Protein AF-A0A6I0DS03-F1 (afdb_monomer)

Foldseek 3Di:
DQAQPDDDDDPCNVVSHCRSVVVVLVVQLVVVVVVVDDSVVSVVVVVVVVVVVVVVVVVPDPDD

Nearest PDB structures (foldseek):
  5dkg-assembly1_B  TM=5.158E-01  e=7.657E+00  Homo sapiens

Solvent-accessible surface area (backbone atoms only — not comparable to full-atom values): 3831 Å² total; per-residue (Å²): 132,72,39,61,93,62,88,76,93,54,96,62,40,68,55,32,41,49,57,36,47,47,62,56,51,52,53,52,40,52,56,43,36,76,72,72,44,52,65,68,58,48,53,52,51,52,49,54,53,49,53,55,50,49,54,53,57,58,70,71,48,78,88,127

Radius of gyration: 15.06 Å; Cα contacts (8 Å, |Δi|>4): 25; chains: 1; bounding box: 39×25×35 Å

pLDDT: mean 87.26, std 12.08, range [52.34, 98.31]

Sequence (64 aa):
MFGPKRDGGYPGREIDCQESISARLVELIDIATNAGWTALEVTRAIRNLSDDLLLGLENELPEN

Organism: Brucella anthropi (NCBI:txid529)

Secondary structure (DSSP, 8-state):
--S-SSSS--TTHHHHHHHHHHHHHHHHHHHHHHTT--HHHHHHHHHHHHHHHHHHHHHTS---

Mean predicted aligned error: 6.27 Å

Structure (mmCIF, N/CA/C/O backbone):
data_AF-A0A6I0DS03-F1
#
_entry.id   AF-A0A6I0DS03-F1
#
loop_
_atom_site.group_PDB
_atom_site.id
_atom_site.type_symbol
_atom_site.label_atom_id
_atom_site.label_alt_id
_atom_site.label_comp_id
_atom_site.label_asym_id
_atom_site.label_entity_id
_atom_site.label_seq_id
_atom_site.pdbx_PDB_ins_code
_atom_site.Cartn_x
_atom_site.Cartn_y
_atom_site.Cartn_z
_atom_site.occupancy
_atom_site.B_iso_or_equiv
_atom_site.auth_seq_id
_atom_site.auth_comp_id
_atom_site.auth_asym_id
_atom_site.auth_atom_id
_atom_site.pdbx_PDB_model_num
ATOM 1 N N . MET A 1 1 ? -5.675 5.836 -17.949 1.00 52.34 1 MET A N 1
ATOM 2 C CA . MET A 1 1 ? -4.853 4.638 -17.693 1.00 52.34 1 MET A CA 1
ATOM 3 C C . MET A 1 1 ? -3.707 5.100 -16.819 1.00 52.34 1 MET A C 1
ATOM 5 O O . MET A 1 1 ? -2.918 5.906 -17.290 1.00 52.34 1 MET A O 1
ATOM 9 N N . PHE A 1 2 ? -3.701 4.723 -15.542 1.00 65.12 2 PHE A N 1
ATOM 10 C CA . PHE A 1 2 ? -2.616 5.086 -14.634 1.00 65.12 2 PHE A CA 1
ATOM 11 C C . PHE A 1 2 ? -1.564 3.984 -14.744 1.00 65.12 2 PHE A C 1
ATOM 13 O O . PHE A 1 2 ? -1.874 2.825 -14.478 1.00 65.12 2 PHE A O 1
ATOM 20 N N . GLY A 1 3 ? -0.377 4.314 -15.239 1.00 67.94 3 GLY A N 1
ATOM 21 C CA . GLY A 1 3 ? 0.697 3.354 -15.485 1.00 67.94 3 GLY A CA 1
ATOM 22 C C . GLY A 1 3 ? 1.732 3.908 -16.461 1.00 67.94 3 GLY A C 1
ATOM 23 O O . GLY A 1 3 ? 1.495 4.955 -17.074 1.00 67.94 3 GLY A O 1
ATOM 24 N N . PRO A 1 4 ? 2.875 3.222 -16.624 1.00 76.56 4 PRO A N 1
ATOM 25 C CA . PRO A 1 4 ? 3.914 3.655 -17.544 1.00 76.56 4 PRO A CA 1
ATOM 26 C C . PRO A 1 4 ? 3.351 3.800 -18.963 1.00 76.56 4 PRO A C 1
ATOM 28 O O . PRO A 1 4 ? 2.687 2.910 -19.490 1.00 76.56 4 PRO A O 1
ATOM 31 N N . LYS A 1 5 ? 3.624 4.946 -19.587 1.00 80.94 5 LYS A N 1
ATOM 32 C CA . LYS A 1 5 ? 3.104 5.330 -20.908 1.00 80.94 5 LYS A CA 1
ATOM 33 C C . LYS A 1 5 ? 3.754 4.556 -22.057 1.00 80.94 5 LYS A C 1
ATOM 35 O O . LYS A 1 5 ? 3.210 4.538 -23.157 1.00 80.94 5 LYS A O 1
ATOM 40 N N . ARG A 1 6 ? 4.936 3.978 -21.826 1.00 78.94 6 ARG A N 1
ATOM 41 C CA . ARG A 1 6 ? 5.700 3.171 -22.788 1.00 78.94 6 ARG A CA 1
ATOM 42 C C . ARG A 1 6 ? 6.748 2.309 -22.090 1.00 78.94 6 ARG A C 1
ATOM 44 O O . ARG A 1 6 ? 7.171 2.623 -20.975 1.00 78.94 6 ARG A O 1
ATOM 51 N N . ASP A 1 7 ? 7.187 1.267 -22.785 1.00 77.19 7 ASP A N 1
ATOM 52 C CA . ASP A 1 7 ? 8.306 0.425 -22.364 1.00 77.19 7 ASP A CA 1
ATOM 53 C C . ASP A 1 7 ? 9.643 1.183 -22.412 1.00 77.19 7 ASP A C 1
ATOM 55 O O . ASP A 1 7 ? 9.809 2.159 -23.151 1.00 77.19 7 ASP A O 1
ATOM 59 N N . GLY A 1 8 ? 10.613 0.716 -21.621 1.00 79.12 8 GLY A N 1
ATOM 60 C CA . GLY A 1 8 ? 11.952 1.306 -21.529 1.00 79.12 8 GLY A CA 1
ATOM 61 C C . GLY A 1 8 ? 12.035 2.561 -20.653 1.00 79.12 8 GLY A C 1
ATOM 62 O O . GLY A 1 8 ? 11.065 2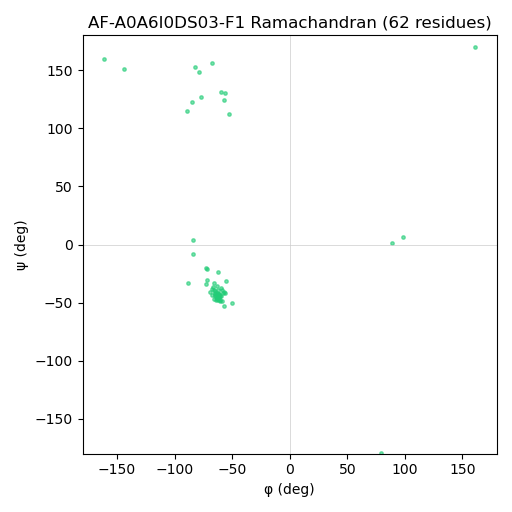.990 -20.030 1.00 79.12 8 GLY A O 1
ATOM 63 N N . GLY A 1 9 ? 13.233 3.141 -20.560 1.00 83.06 9 GLY A N 1
ATOM 64 C CA . GLY A 1 9 ? 13.481 4.340 -19.759 1.00 83.06 9 GLY A CA 1
ATOM 65 C C . GLY A 1 9 ? 12.968 5.606 -20.446 1.00 83.06 9 GLY A C 1
ATOM 66 O O . GLY A 1 9 ? 13.335 5.893 -21.583 1.00 83.06 9 GLY A O 1
ATOM 67 N N . TYR A 1 10 ? 12.152 6.397 -19.747 1.00 86.25 10 TYR A N 1
ATOM 68 C CA . TYR A 1 10 ? 11.810 7.756 -20.163 1.00 86.25 10 TYR A CA 1
ATOM 69 C C . TYR A 1 10 ? 11.681 8.689 -18.948 1.00 86.25 10 TYR A C 1
ATOM 71 O O . TYR A 1 10 ? 11.320 8.224 -17.862 1.00 86.25 10 TYR A O 1
ATOM 79 N N . PRO A 1 11 ? 11.954 10.001 -19.108 1.00 86.19 11 PRO A N 1
ATOM 80 C CA . PRO A 1 11 ? 11.792 10.964 -18.023 1.00 86.19 11 PRO A CA 1
ATOM 81 C C . PRO A 1 11 ? 10.359 10.950 -17.477 1.00 86.19 11 PRO A C 1
ATOM 83 O O . PRO A 1 11 ? 9.409 11.118 -18.239 1.00 86.19 11 PRO A O 1
ATOM 86 N N . GLY A 1 12 ? 10.207 10.732 -16.170 1.00 85.00 12 GLY A N 1
ATOM 87 C CA . GLY A 1 12 ? 8.900 10.668 -15.507 1.00 85.00 12 GLY A CA 1
ATOM 88 C C . GLY A 1 12 ? 8.249 9.282 -15.460 1.00 85.00 12 GLY A C 1
ATOM 89 O O . GLY A 1 12 ? 7.171 9.159 -14.891 1.00 85.00 12 GLY A O 1
ATOM 90 N N . ARG A 1 13 ? 8.892 8.224 -15.980 1.00 87.62 13 ARG A N 1
ATOM 91 C CA . ARG A 1 13 ? 8.370 6.849 -15.863 1.00 87.62 13 ARG A CA 1
ATOM 92 C C . ARG A 1 13 ? 8.136 6.426 -14.419 1.00 87.62 13 ARG A C 1
ATOM 94 O O . ARG A 1 13 ? 7.138 5.785 -14.125 1.00 87.62 13 ARG A O 1
ATOM 101 N N . GLU A 1 14 ? 9.066 6.770 -13.536 1.00 85.62 14 GLU A N 1
ATOM 102 C CA . GLU A 1 14 ? 8.951 6.461 -12.114 1.00 85.62 14 GLU A CA 1
ATOM 103 C C . GLU A 1 14 ? 7.704 7.112 -11.501 1.00 85.62 14 GLU A C 1
ATOM 105 O O . GLU A 1 14 ? 6.936 6.434 -10.827 1.00 85.62 14 GLU A O 1
ATOM 110 N N . ILE A 1 15 ? 7.454 8.384 -11.825 1.00 87.75 15 ILE A N 1
ATOM 111 C CA . ILE A 1 15 ? 6.266 9.123 -11.380 1.00 87.75 15 ILE A CA 1
ATOM 112 C C . ILE A 1 15 ? 4.995 8.463 -11.926 1.00 87.75 15 ILE A C 1
ATOM 114 O O . ILE A 1 15 ? 4.091 8.172 -11.152 1.00 87.75 15 ILE A O 1
ATOM 118 N N . ASP A 1 16 ? 4.949 8.135 -13.222 1.00 86.19 16 ASP A N 1
ATOM 119 C CA . ASP A 1 16 ? 3.795 7.458 -13.834 1.00 86.19 16 ASP A CA 1
ATOM 120 C C . ASP A 1 16 ? 3.498 6.098 -13.157 1.00 86.19 16 ASP A C 1
ATOM 122 O O . ASP A 1 16 ? 2.338 5.730 -12.948 1.00 86.19 16 ASP A O 1
ATOM 126 N N . CYS A 1 17 ? 4.539 5.341 -12.789 1.00 85.81 17 CYS A N 1
ATOM 127 C CA . CYS A 1 17 ? 4.393 4.101 -12.028 1.00 85.81 17 CYS A CA 1
ATOM 128 C C . CYS A 1 17 ? 3.857 4.366 -10.612 1.00 85.81 17 CYS A C 1
ATOM 130 O O . CYS A 1 17 ? 2.919 3.694 -10.181 1.00 85.81 17 CYS A O 1
ATOM 132 N N . GLN A 1 18 ? 4.408 5.347 -9.897 1.00 88.38 18 GLN A N 1
ATOM 133 C CA . GLN A 1 18 ? 3.970 5.690 -8.542 1.00 88.38 18 GLN A CA 1
ATOM 134 C C . GLN A 1 18 ? 2.518 6.185 -8.517 1.00 88.38 18 GLN A C 1
ATOM 136 O O . GLN A 1 18 ? 1.734 5.724 -7.690 1.00 88.38 18 GLN A O 1
ATOM 141 N N . GLU A 1 19 ? 2.119 7.045 -9.457 1.00 87.19 19 GLU A N 1
ATOM 142 C CA . GLU A 1 19 ? 0.737 7.527 -9.593 1.00 87.19 19 GLU A CA 1
ATOM 143 C C . GLU A 1 19 ? -0.249 6.376 -9.832 1.00 87.19 19 GLU A C 1
ATOM 145 O O . GLU A 1 19 ? -1.351 6.369 -9.282 1.00 87.19 19 GLU A O 1
ATOM 150 N N . SER A 1 20 ? 0.154 5.359 -10.600 1.00 84.38 20 SER A N 1
ATOM 151 C CA . SER A 1 20 ? -0.684 4.180 -10.849 1.00 84.38 20 SER A CA 1
ATOM 152 C C . SER A 1 20 ? -0.961 3.330 -9.622 1.00 84.38 20 SER A C 1
ATOM 154 O O . SER A 1 20 ? -2.045 2.756 -9.488 1.00 84.38 20 SER A O 1
ATOM 156 N N . ILE A 1 21 ? 0.008 3.268 -8.717 1.00 87.88 21 ILE A N 1
ATOM 157 C CA . ILE A 1 21 ? -0.077 2.475 -7.496 1.00 87.88 21 ILE A CA 1
ATOM 158 C C . ILE A 1 21 ? -0.726 3.300 -6.381 1.00 87.88 21 ILE A C 1
ATOM 160 O O . ILE A 1 21 ? -1.484 2.751 -5.588 1.00 87.88 21 ILE A O 1
ATOM 164 N N . SER A 1 22 ? -0.510 4.61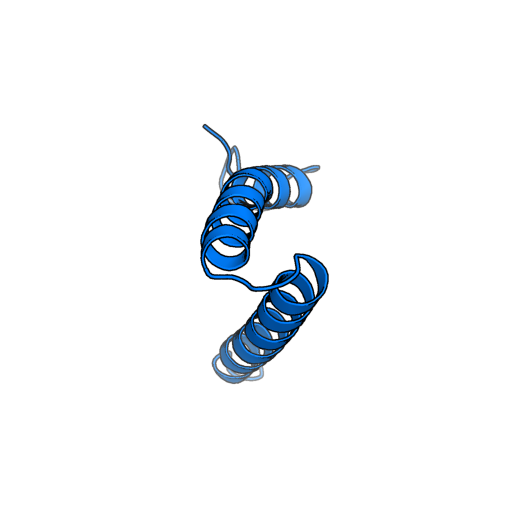7 -6.365 1.00 89.44 22 SER A N 1
ATOM 165 C CA . SER A 1 22 ? -1.033 5.566 -5.377 1.00 89.44 22 SER A CA 1
ATOM 166 C C . SER A 1 22 ? -2.539 5.424 -5.147 1.00 89.44 22 SER A C 1
ATOM 168 O O . SER A 1 22 ? -2.959 5.275 -4.002 1.00 89.44 22 SER A O 1
ATOM 170 N N . ALA A 1 23 ? -3.351 5.413 -6.209 1.00 85.38 23 ALA A N 1
ATOM 171 C CA . ALA A 1 23 ? -4.804 5.300 -6.063 1.00 85.38 23 ALA A CA 1
ATOM 172 C C . ALA A 1 23 ? -5.210 3.983 -5.376 1.00 85.38 23 ALA A C 1
ATOM 174 O O . ALA A 1 23 ? -6.031 3.976 -4.463 1.00 85.38 23 ALA A O 1
ATOM 175 N N . ARG A 1 24 ? -4.565 2.875 -5.755 1.00 90.31 24 ARG A N 1
ATOM 176 C CA . ARG A 1 24 ? -4.836 1.544 -5.187 1.00 90.31 24 ARG A CA 1
ATOM 177 C C . ARG A 1 24 ? -4.320 1.413 -3.758 1.00 90.31 24 ARG A C 1
ATOM 179 O O . ARG A 1 24 ? -4.891 0.686 -2.953 1.00 90.31 24 ARG A O 1
ATOM 186 N N . LEU A 1 25 ? -3.239 2.119 -3.440 1.00 94.00 25 LEU A N 1
ATOM 187 C CA . LEU A 1 25 ? -2.691 2.179 -2.095 1.00 94.00 25 LEU A CA 1
ATOM 188 C C . LEU A 1 25 ? -3.672 2.859 -1.132 1.00 94.00 25 LEU A C 1
ATOM 190 O O . LEU A 1 25 ? -3.863 2.368 -0.023 1.00 94.00 25 LEU A O 1
ATOM 194 N N . VAL A 1 26 ? -4.329 3.940 -1.564 1.00 93.88 26 VAL A N 1
ATOM 195 C CA . VAL A 1 26 ? -5.382 4.597 -0.773 1.00 93.88 26 VAL A CA 1
ATOM 196 C C . VAL A 1 26 ? -6.565 3.654 -0.555 1.00 93.88 26 VAL A C 1
ATOM 198 O O . VAL A 1 26 ? -6.988 3.484 0.583 1.00 93.88 26 VAL 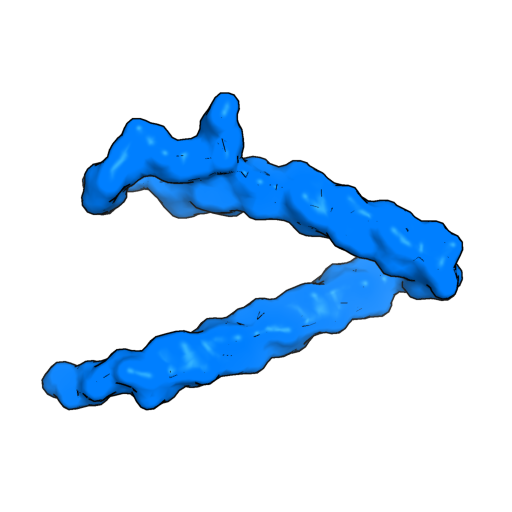A O 1
ATOM 201 N N . GLU A 1 27 ? -7.028 2.959 -1.599 1.00 94.69 27 GLU A N 1
ATOM 202 C CA . GLU A 1 27 ? -8.103 1.960 -1.471 1.00 94.69 27 GLU A CA 1
ATOM 203 C C . GLU A 1 27 ? -7.754 0.860 -0.452 1.00 94.69 27 GLU A C 1
ATOM 205 O O . GLU A 1 27 ? -8.590 0.464 0.360 1.00 94.69 27 GLU A O 1
ATOM 210 N N . LEU A 1 28 ? -6.505 0.382 -0.450 1.00 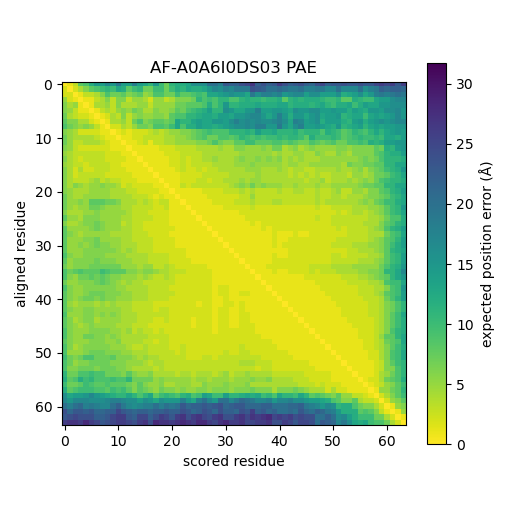95.38 28 LEU A N 1
ATOM 211 C CA . LEU A 1 28 ? -6.037 -0.621 0.507 1.00 95.38 28 LEU A CA 1
ATOM 212 C C . LEU A 1 28 ? -6.030 -0.089 1.949 1.00 95.38 28 LEU A C 1
ATOM 214 O O . LEU A 1 28 ? -6.405 -0.812 2.877 1.00 95.38 28 LEU A O 1
ATOM 218 N N . ILE A 1 29 ? -5.632 1.172 2.138 1.00 96.75 29 ILE A N 1
ATOM 219 C CA . ILE A 1 29 ? -5.681 1.845 3.440 1.00 96.75 29 ILE A CA 1
ATOM 220 C C . ILE A 1 29 ? -7.130 1.977 3.919 1.00 96.75 29 ILE A C 1
ATOM 222 O O . ILE A 1 29 ? -7.419 1.657 5.074 1.00 96.75 29 ILE A O 1
ATOM 226 N N . ASP A 1 30 ? -8.057 2.364 3.047 1.00 97.56 30 ASP A N 1
ATOM 227 C CA . ASP A 1 30 ? -9.478 2.488 3.384 1.00 97.56 30 ASP A CA 1
ATOM 228 C C . ASP A 1 30 ? -10.091 1.137 3.784 1.00 97.56 30 ASP A C 1
ATOM 230 O O . ASP A 1 30 ? -10.825 1.040 4.768 1.00 97.56 30 ASP A O 1
ATOM 234 N N . ILE A 1 31 ? -9.758 0.056 3.076 1.00 97.62 31 ILE A N 1
ATOM 235 C CA . ILE A 1 31 ? -10.223 -1.298 3.420 1.00 97.62 31 ILE A CA 1
ATOM 236 C C . ILE A 1 31 ? -9.749 -1.702 4.821 1.00 97.62 31 ILE A C 1
ATOM 238 O O . ILE A 1 31 ? -10.546 -2.169 5.636 1.00 97.62 31 ILE A O 1
ATOM 242 N N . ALA A 1 32 ? -8.463 -1.520 5.120 1.00 97.62 32 ALA A N 1
ATOM 243 C CA . ALA A 1 32 ? -7.899 -1.943 6.397 1.00 97.62 32 ALA A CA 1
ATOM 244 C C . ALA A 1 32 ? -8.352 -1.052 7.566 1.00 97.62 32 ALA A C 1
ATOM 246 O O . ALA A 1 32 ? -8.600 -1.548 8.667 1.00 97.62 32 ALA A O 1
ATOM 247 N N . THR A 1 33 ? -8.541 0.248 7.331 1.00 97.81 33 THR A N 1
ATOM 248 C CA . THR A 1 33 ? -9.091 1.154 8.349 1.00 97.81 33 THR A CA 1
ATOM 249 C C . THR A 1 33 ? -10.552 0.848 8.668 1.00 97.81 33 THR A C 1
ATOM 251 O O . THR A 1 33 ? -10.922 0.820 9.842 1.00 97.81 33 THR A O 1
ATOM 254 N N . ASN A 1 34 ? -11.362 0.481 7.669 1.00 98.06 34 ASN A N 1
ATOM 255 C CA . ASN A 1 34 ? -12.721 -0.032 7.887 1.00 98.06 34 ASN A CA 1
ATOM 256 C C . ASN A 1 34 ? -12.750 -1.351 8.682 1.00 98.06 34 ASN A C 1
ATOM 258 O O . ASN A 1 34 ? -13.745 -1.649 9.341 1.00 98.06 34 ASN A O 1
ATOM 262 N N . ALA A 1 35 ? -11.661 -2.123 8.666 1.00 97.50 35 ALA A N 1
ATOM 263 C CA . ALA A 1 35 ? -11.482 -3.316 9.495 1.00 97.50 35 ALA A CA 1
ATOM 264 C C . ALA A 1 35 ? -10.965 -3.011 10.919 1.00 97.50 35 ALA A C 1
ATOM 266 O O . ALA A 1 35 ? -10.713 -3.936 11.692 1.00 97.50 35 ALA A O 1
ATOM 267 N N . GLY A 1 36 ? -10.813 -1.733 11.281 1.00 98.06 36 GLY A N 1
ATOM 268 C CA . GLY A 1 36 ? -10.440 -1.281 12.624 1.00 98.06 36 GLY A CA 1
ATOM 269 C C . GLY A 1 36 ? -8.961 -0.948 12.816 1.00 98.06 36 GLY A C 1
ATOM 270 O O . GLY A 1 36 ? -8.555 -0.668 13.942 1.00 98.06 36 GLY A O 1
ATOM 271 N N . TRP A 1 37 ? -8.151 -0.965 11.756 1.00 98.31 37 TRP A N 1
ATOM 272 C CA . TRP A 1 37 ? -6.743 -0.572 11.836 1.00 98.31 37 TRP A CA 1
ATOM 273 C C . TRP A 1 37 ? -6.613 0.951 11.759 1.00 98.31 37 TRP A C 1
ATOM 275 O O . TRP A 1 37 ? -7.419 1.641 11.137 1.00 98.31 37 TRP A O 1
ATOM 285 N N . THR A 1 38 ? -5.562 1.513 12.338 1.00 98.12 38 THR A N 1
ATOM 286 C CA . THR A 1 38 ? -5.201 2.911 12.086 1.00 98.12 38 THR A CA 1
ATOM 287 C C . THR A 1 38 ? -4.471 3.036 10.750 1.00 98.12 38 THR A C 1
ATOM 289 O O . THR A 1 38 ? -3.697 2.161 10.363 1.00 98.12 38 THR A O 1
ATOM 292 N N . ALA A 1 39 ? -4.627 4.168 10.057 1.00 96.00 39 ALA A N 1
ATOM 293 C CA . ALA A 1 39 ? -3.896 4.420 8.809 1.00 96.00 39 ALA A CA 1
ATOM 294 C C . ALA A 1 39 ? -2.365 4.293 8.981 1.00 96.00 39 ALA A C 1
ATOM 296 O O . ALA A 1 39 ? -1.664 3.855 8.067 1.00 96.00 39 ALA A O 1
ATOM 297 N N . LEU A 1 40 ? -1.842 4.623 10.170 1.00 96.94 40 LEU A N 1
ATOM 298 C CA . LEU A 1 40 ? -0.425 4.472 10.505 1.00 96.94 40 LEU A CA 1
ATOM 299 C C . LEU A 1 40 ? 0.009 3.001 10.588 1.00 96.94 40 LEU A C 1
ATOM 301 O O . LEU A 1 40 ? 1.080 2.665 10.085 1.00 96.94 40 LEU A O 1
ATOM 305 N N . GLU A 1 41 ? -0.791 2.129 11.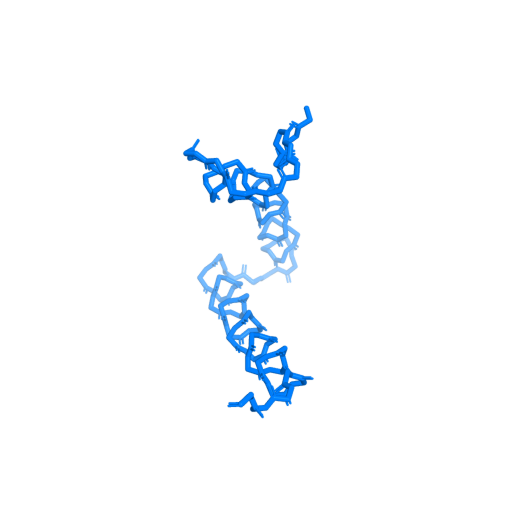207 1.00 97.81 41 GLU A N 1
ATOM 306 C CA . GLU A 1 41 ? -0.520 0.683 11.255 1.00 97.81 41 GLU A CA 1
ATOM 307 C C . GLU A 1 41 ? -0.501 0.083 9.853 1.00 97.81 41 GLU A C 1
ATOM 309 O O . GLU A 1 41 ? 0.433 -0.637 9.506 1.00 97.81 41 GLU A O 1
ATOM 314 N N . VAL A 1 42 ? -1.478 0.449 9.023 1.00 97.75 42 VAL A N 1
ATOM 315 C CA . VAL A 1 42 ? -1.574 -0.042 7.644 1.00 97.75 42 VAL A CA 1
ATOM 316 C C . VAL A 1 42 ? -0.379 0.420 6.815 1.00 97.75 42 VAL A C 1
ATOM 318 O O . VAL A 1 42 ? 0.276 -0.392 6.167 1.00 97.75 42 VAL A O 1
ATOM 321 N N . THR A 1 43 ? -0.029 1.706 6.888 1.00 96.38 43 THR A N 1
ATOM 322 C CA . THR A 1 43 ? 1.115 2.258 6.142 1.00 96.38 43 THR A CA 1
ATOM 323 C C . THR A 1 43 ? 2.433 1.601 6.566 1.00 96.38 43 THR A C 1
ATOM 325 O O . THR A 1 43 ? 3.274 1.295 5.721 1.00 96.38 43 THR A O 1
ATOM 328 N N . ARG A 1 44 ? 2.618 1.332 7.867 1.00 97.75 44 ARG A N 1
ATOM 329 C CA . ARG A 1 44 ? 3.791 0.600 8.376 1.00 97.75 44 ARG A CA 1
ATOM 330 C C . ARG A 1 44 ? 3.836 -0.838 7.870 1.00 97.75 44 ARG A C 1
ATOM 332 O O . ARG A 1 44 ? 4.897 -1.284 7.450 1.00 97.75 44 ARG A O 1
ATOM 339 N N . ALA A 1 45 ? 2.707 -1.542 7.886 1.00 97.19 45 ALA A N 1
ATOM 340 C CA . ALA A 1 45 ? 2.629 -2.908 7.379 1.00 97.19 45 ALA A CA 1
ATOM 341 C C . ALA A 1 45 ? 2.969 -2.970 5.883 1.00 97.19 45 ALA A C 1
ATOM 343 O O . ALA A 1 45 ? 3.779 -3.796 5.475 1.00 97.19 45 ALA A O 1
ATOM 344 N N . ILE A 1 46 ? 2.421 -2.054 5.080 1.00 96.06 46 ILE A N 1
ATOM 345 C CA . ILE A 1 46 ? 2.690 -1.986 3.637 1.00 96.06 46 ILE A CA 1
ATOM 346 C C . ILE A 1 46 ? 4.165 -1.712 3.356 1.00 96.06 46 ILE A C 1
ATOM 348 O O . ILE A 1 46 ? 4.738 -2.357 2.480 1.00 96.06 46 ILE A O 1
ATOM 352 N N . ARG A 1 47 ? 4.796 -0.799 4.106 1.00 96.12 47 ARG A N 1
ATOM 353 C CA . ARG A 1 47 ? 6.238 -0.555 3.992 1.00 96.12 47 ARG A CA 1
ATOM 354 C C . ARG A 1 47 ? 7.035 -1.835 4.240 1.00 96.12 47 ARG A C 1
ATOM 356 O O . ARG A 1 47 ? 7.817 -2.213 3.382 1.00 96.12 47 ARG A O 1
ATOM 363 N N . ASN A 1 48 ? 6.791 -2.513 5.361 1.00 96.81 48 ASN A N 1
ATOM 364 C CA . ASN A 1 48 ? 7.526 -3.731 5.708 1.00 96.81 48 ASN A CA 1
ATOM 365 C C . ASN A 1 48 ? 7.358 -4.822 4.637 1.00 96.81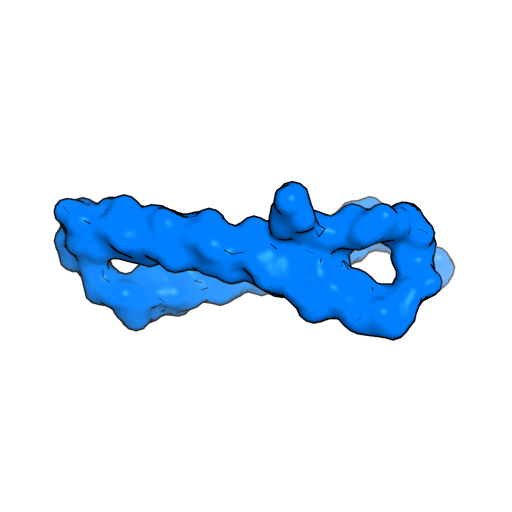 48 ASN A C 1
ATOM 367 O O . ASN A 1 48 ? 8.337 -5.414 4.208 1.00 96.81 48 ASN A O 1
ATOM 371 N N . LEU A 1 49 ? 6.130 -5.034 4.148 1.00 95.75 49 LEU A N 1
ATOM 372 C CA . LEU A 1 49 ? 5.859 -5.995 3.074 1.00 95.75 49 LEU A CA 1
ATOM 373 C C . LEU A 1 49 ? 6.549 -5.620 1.757 1.00 95.75 49 LEU A C 1
ATOM 375 O O . LEU A 1 49 ? 6.971 -6.501 1.013 1.00 95.75 49 LEU A O 1
ATOM 379 N N . SER A 1 50 ? 6.641 -4.324 1.453 1.00 93.94 50 SER A N 1
ATOM 380 C CA . SER A 1 50 ? 7.323 -3.835 0.251 1.00 93.94 50 SER A CA 1
ATOM 381 C C . SER A 1 50 ? 8.833 -4.042 0.351 1.00 93.94 50 SER A C 1
ATOM 383 O O . SER A 1 50 ? 9.443 -4.464 -0.628 1.00 93.94 50 SER A O 1
ATOM 385 N N . ASP A 1 51 ? 9.413 -3.792 1.528 1.00 94.00 51 ASP A N 1
ATOM 386 C CA . ASP A 1 51 ? 10.832 -4.022 1.810 1.00 94.00 51 ASP A CA 1
ATOM 387 C C . ASP A 1 51 ? 11.163 -5.527 1.695 1.00 94.00 51 ASP A C 1
ATOM 389 O O . ASP A 1 51 ? 12.099 -5.900 0.987 1.00 94.00 51 ASP A O 1
ATOM 393 N N . ASP A 1 52 ? 10.348 -6.403 2.295 1.00 93.62 52 ASP A N 1
ATOM 394 C CA . ASP A 1 52 ? 10.514 -7.863 2.210 1.00 93.62 52 ASP A CA 1
ATOM 395 C C . ASP A 1 52 ? 10.393 -8.379 0.765 1.00 93.62 52 ASP A C 1
ATOM 397 O O . ASP A 1 52 ? 11.182 -9.218 0.322 1.00 93.62 52 ASP A O 1
ATOM 401 N N . LEU A 1 53 ? 9.417 -7.868 0.005 1.00 93.31 53 LEU A N 1
ATOM 402 C CA . LEU A 1 53 ? 9.227 -8.227 -1.400 1.00 93.31 53 LEU A CA 1
ATOM 403 C C . LEU A 1 53 ? 10.411 -7.778 -2.261 1.00 93.31 53 LEU A C 1
ATOM 405 O O . LEU A 1 53 ? 10.854 -8.537 -3.121 1.00 93.31 53 LEU A O 1
ATOM 409 N N . LEU A 1 54 ? 10.920 -6.563 -2.039 1.00 92.06 54 LEU A N 1
ATOM 410 C CA . LEU A 1 54 ? 12.082 -6.047 -2.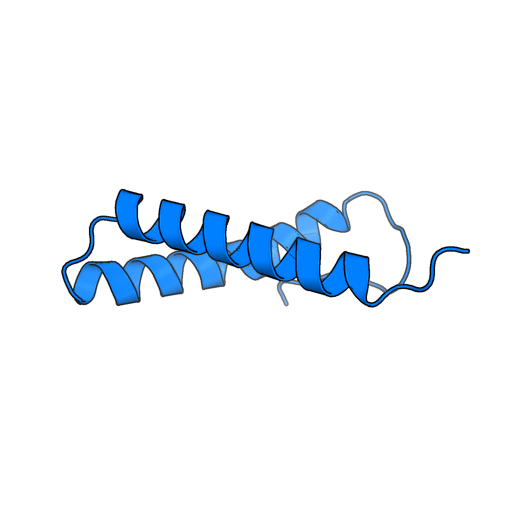757 1.00 92.06 54 LEU A CA 1
ATOM 411 C C . LEU A 1 54 ? 13.306 -6.932 -2.516 1.00 92.06 54 LEU A C 1
ATOM 413 O O . LEU A 1 54 ? 13.932 -7.361 -3.481 1.00 92.06 54 LEU A O 1
ATOM 417 N N . LEU A 1 55 ? 13.583 -7.279 -1.256 1.00 90.50 55 LEU A N 1
ATOM 418 C CA . LEU A 1 55 ? 14.668 -8.199 -0.912 1.00 90.50 55 LEU A CA 1
ATOM 419 C C . LEU A 1 55 ? 14.500 -9.554 -1.608 1.00 90.50 55 LEU A C 1
ATOM 421 O O . LEU A 1 55 ? 15.471 -10.112 -2.112 1.00 90.50 55 LEU A O 1
ATOM 425 N N . GLY A 1 56 ? 13.281 -10.095 -1.665 1.00 91.12 56 GLY A N 1
ATOM 426 C CA . GLY A 1 56 ? 13.000 -11.329 -2.401 1.00 91.12 56 GLY A CA 1
ATOM 427 C C . GLY A 1 56 ? 13.350 -11.220 -3.889 1.00 91.12 56 GLY A C 1
ATOM 428 O O . GLY A 1 56 ? 14.056 -12.074 -4.418 1.00 91.12 56 GLY A O 1
ATOM 429 N N . LEU A 1 57 ? 12.913 -10.144 -4.546 1.00 90.06 57 LEU A N 1
ATOM 430 C CA . LEU A 1 57 ? 13.157 -9.906 -5.972 1.00 90.06 57 LEU A CA 1
ATOM 431 C C . LEU A 1 57 ? 14.638 -9.679 -6.292 1.00 90.06 57 LEU A C 1
ATOM 433 O O . LEU A 1 57 ? 15.118 -10.155 -7.317 1.00 90.06 57 LEU A O 1
ATOM 437 N N . GLU A 1 58 ? 15.364 -8.968 -5.430 1.00 87.25 58 GLU A N 1
ATOM 438 C CA . GLU A 1 58 ? 16.802 -8.737 -5.593 1.00 87.25 58 GLU A CA 1
ATOM 439 C C . GLU A 1 58 ? 17.606 -10.034 -5.444 1.00 87.25 58 GLU A C 1
ATOM 441 O O . GLU A 1 58 ? 18.549 -10.252 -6.199 1.00 87.25 58 GLU A O 1
ATOM 446 N N . ASN A 1 59 ? 17.200 -10.929 -4.537 1.00 79.06 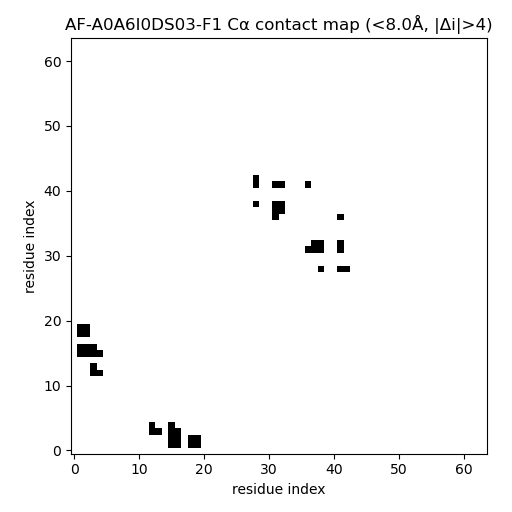59 ASN A N 1
ATOM 447 C CA . ASN A 1 59 ? 17.857 -12.225 -4.337 1.00 79.06 59 ASN A CA 1
ATOM 448 C C . ASN A 1 59 ? 17.605 -13.236 -5.474 1.00 79.06 59 ASN A C 1
ATOM 450 O O . ASN A 1 59 ? 18.369 -14.189 -5.620 1.00 79.06 59 ASN A O 1
ATOM 454 N N . GLU A 1 60 ? 16.548 -13.065 -6.274 1.00 71.25 60 GLU A N 1
ATOM 455 C CA . GLU A 1 60 ? 16.264 -13.918 -7.441 1.00 71.25 60 GLU A CA 1
ATOM 456 C C . GLU A 1 60 ? 17.018 -13.485 -8.713 1.00 71.25 60 GLU A C 1
ATOM 458 O O . GLU A 1 60 ? 17.017 -14.211 -9.713 1.00 71.25 60 GLU A O 1
ATOM 463 N N . LEU A 1 61 ? 17.694 -12.332 -8.696 1.00 58.94 61 LEU A N 1
ATOM 464 C CA . LEU A 1 61 ? 18.562 -11.903 -9.789 1.00 58.94 61 LEU A CA 1
ATOM 465 C C . LEU A 1 61 ? 19.952 -12.532 -9.600 1.00 58.94 61 LEU A C 1
ATOM 467 O O . LEU A 1 61 ? 20.566 -12.325 -8.554 1.00 58.94 61 LEU A O 1
ATOM 471 N N . PRO A 1 62 ? 20.484 -13.297 -10.573 1.00 52.75 62 PRO A N 1
ATOM 472 C CA . PRO A 1 62 ? 21.848 -13.793 -10.463 1.00 52.75 62 PRO A CA 1
ATOM 473 C C . PRO A 1 62 ? 22.804 -12.598 -10.367 1.00 52.75 62 PRO A C 1
ATOM 475 O O . PRO A 1 62 ? 22.705 -11.664 -11.166 1.00 52.75 62 PRO A O 1
ATOM 478 N N . GLU A 1 63 ? 23.715 -12.631 -9.387 1.00 59.47 63 GLU A N 1
ATOM 479 C CA . GLU A 1 63 ? 24.875 -11.739 -9.358 1.00 59.47 63 GLU A CA 1
ATOM 480 C C . GLU A 1 63 ? 25.594 -11.877 -10.711 1.00 59.47 63 GLU A C 1
ATOM 482 O O . GLU A 1 63 ? 26.087 -12.956 -11.047 1.00 59.47 63 GLU A O 1
ATOM 487 N N . ASN A 1 64 ? 25.566 -10.814 -11.521 1.00 52.81 64 ASN A N 1
ATOM 488 C CA . ASN A 1 64 ? 26.333 -10.738 -12.767 1.00 52.81 64 ASN A CA 1
ATOM 489 C C . ASN 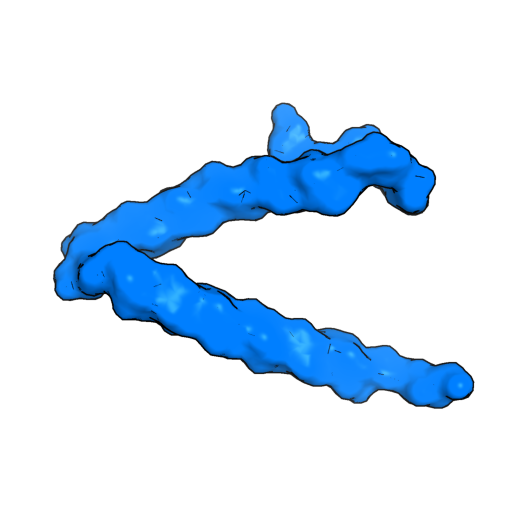A 1 64 ? 27.827 -10.600 -12.474 1.00 52.81 64 ASN A C 1
ATOM 491 O O . ASN A 1 64 ? 28.173 -9.730 -11.641 1.00 52.81 64 ASN A O 1
#